Protein AF-A0A2N5A5B7-F1 (afdb_monomer_lite)

Organism: Klebsiella variicola (NCBI:txid244366)

Structure (mmCIF, N/CA/C/O backbone):
data_AF-A0A2N5A5B7-F1
#
_entry.id   AF-A0A2N5A5B7-F1
#
loop_
_atom_site.group_PDB
_atom_site.id
_atom_site.type_symbol
_atom_site.label_atom_id
_atom_site.label_alt_id
_atom_site.label_comp_id
_atom_site.label_asym_id
_atom_site.label_entity_id
_atom_site.label_seq_id
_atom_site.pdbx_PDB_ins_code
_atom_site.Cartn_x
_atom_site.Cartn_y
_atom_site.Cartn_z
_atom_site.occupancy
_atom_site.B_iso_or_equiv
_atom_site.auth_seq_id
_atom_site.auth_comp_id
_atom_site.auth_asym_id
_atom_site.auth_atom_id
_atom_site.pdbx_PDB_model_num
ATOM 1 N N . TYR A 1 1 ? 11.137 -2.033 17.675 1.00 57.53 1 TYR A N 1
ATOM 2 C CA . TYR A 1 1 ? 10.461 -1.192 16.670 1.00 57.53 1 TYR A CA 1
ATOM 3 C C . TYR A 1 1 ? 9.350 -2.027 16.057 1.00 57.53 1 TYR A C 1
ATOM 5 O O . TYR A 1 1 ? 9.668 -3.022 15.427 1.00 57.53 1 TYR A O 1
ATOM 13 N N . SER A 1 2 ? 8.084 -1.697 16.334 1.00 77.75 2 SER A N 1
ATOM 14 C CA . SER A 1 2 ? 6.928 -2.580 16.062 1.00 77.75 2 SER A CA 1
ATOM 15 C C . SER A 1 2 ? 5.919 -1.990 15.068 1.00 77.75 2 SER A C 1
ATOM 17 O O . SER A 1 2 ? 4.848 -2.556 14.885 1.00 77.75 2 SER A O 1
ATOM 19 N N . VAL A 1 3 ? 6.241 -0.840 14.466 1.00 83.06 3 VAL A N 1
ATOM 20 C CA . VAL A 1 3 ? 5.403 -0.158 13.469 1.00 83.06 3 VAL A CA 1
ATOM 21 C C . VAL A 1 3 ? 6.010 -0.302 12.076 1.00 83.06 3 VAL A C 1
ATOM 23 O O . VAL A 1 3 ? 7.235 -0.308 11.947 1.00 83.06 3 VAL A O 1
ATOM 26 N N . GLY A 1 4 ? 5.173 -0.419 11.045 1.00 82.38 4 GLY A N 1
ATOM 27 C CA . GLY A 1 4 ? 5.617 -0.621 9.664 1.00 82.38 4 GLY A CA 1
ATOM 28 C C . GLY A 1 4 ? 4.517 -1.135 8.736 1.00 82.38 4 GLY A C 1
ATOM 29 O O . GLY A 1 4 ? 3.367 -1.288 9.145 1.00 82.38 4 GLY A O 1
ATOM 30 N N . PHE A 1 5 ? 4.891 -1.412 7.487 1.00 82.06 5 PHE A N 1
ATOM 31 C CA . PHE A 1 5 ? 4.014 -1.997 6.474 1.00 82.06 5 PHE A CA 1
ATOM 32 C C . PHE A 1 5 ? 4.485 -3.409 6.127 1.00 82.06 5 PHE A C 1
ATOM 34 O O . PHE A 1 5 ? 5.672 -3.626 5.881 1.00 82.06 5 PHE A O 1
ATOM 41 N N . THR A 1 6 ? 3.557 -4.353 6.094 1.00 82.25 6 THR A N 1
ATOM 42 C CA . THR A 1 6 ? 3.759 -5.742 5.659 1.00 82.25 6 THR A CA 1
ATOM 43 C C . THR A 1 6 ? 2.776 -6.064 4.534 1.00 82.25 6 THR A C 1
ATOM 45 O O . THR A 1 6 ? 1.832 -5.309 4.308 1.00 82.25 6 THR A O 1
ATOM 48 N N . ASP A 1 7 ? 3.039 -7.125 3.766 1.00 81.56 7 ASP A N 1
ATOM 49 C CA . ASP A 1 7 ? 2.175 -7.575 2.657 1.00 81.56 7 ASP A CA 1
ATOM 50 C C . ASP A 1 7 ? 1.758 -6.455 1.685 1.00 81.56 7 ASP A C 1
ATOM 52 O O . ASP A 1 7 ? 0.604 -6.334 1.282 1.00 81.56 7 ASP A O 1
ATOM 56 N N . MET A 1 8 ? 2.721 -5.601 1.326 1.00 83.19 8 MET A N 1
ATOM 57 C CA . MET A 1 8 ? 2.526 -4.535 0.344 1.00 83.19 8 MET A CA 1
ATOM 58 C C . MET A 1 8 ? 2.203 -5.129 -1.032 1.00 83.19 8 MET A C 1
ATOM 60 O O . MET A 1 8 ? 3.008 -5.883 -1.589 1.00 83.19 8 MET A O 1
ATOM 64 N N . ALA A 1 9 ? 1.067 -4.723 -1.597 1.00 83.12 9 ALA A N 1
ATOM 65 C CA . ALA A 1 9 ? 0.691 -5.033 -2.967 1.00 83.12 9 ALA A CA 1
ATOM 66 C C . ALA A 1 9 ? 1.704 -4.425 -3.947 1.00 83.12 9 ALA A C 1
ATOM 68 O O . ALA A 1 9 ? 2.167 -3.290 -3.779 1.00 83.12 9 ALA A O 1
ATOM 69 N N . ARG A 1 10 ? 2.072 -5.189 -4.976 1.00 81.38 10 ARG A N 1
ATOM 70 C CA . ARG A 1 10 ? 3.019 -4.759 -6.005 1.00 81.38 10 ARG A CA 1
ATOM 71 C C . ARG A 1 10 ? 2.300 -4.093 -7.166 1.00 81.38 10 ARG A C 1
ATOM 73 O O . ARG A 1 10 ? 1.099 -4.245 -7.372 1.00 81.38 10 ARG A O 1
ATOM 80 N N . LEU A 1 11 ? 3.068 -3.353 -7.958 1.00 79.06 11 LEU A N 1
ATOM 81 C CA . LEU A 1 11 ? 2.565 -2.755 -9.185 1.00 79.06 11 LEU A CA 1
ATOM 82 C C . LEU A 1 11 ? 2.069 -3.861 -10.132 1.00 79.06 11 LEU A C 1
ATOM 84 O O . LEU A 1 11 ? 2.848 -4.729 -10.522 1.00 79.06 11 LEU A O 1
ATOM 88 N N . GLY A 1 12 ? 0.783 -3.817 -10.481 1.00 76.94 12 GLY A N 1
ATOM 89 C CA . GLY A 1 12 ? 0.121 -4.841 -11.295 1.00 76.94 12 GLY A CA 1
ATOM 90 C C . GLY A 1 12 ? -0.598 -5.936 -10.502 1.00 76.94 12 GLY A C 1
ATOM 91 O O . GLY A 1 12 ? -1.284 -6.749 -11.120 1.00 76.94 12 GLY A O 1
ATOM 92 N N . ASP A 1 13 ? -0.505 -5.952 -9.168 1.00 79.88 13 ASP A N 1
ATOM 93 C CA . ASP A 1 13 ? -1.297 -6.873 -8.353 1.00 79.88 13 ASP A CA 1
ATOM 94 C C . ASP A 1 13 ? -2.773 -6.462 -8.336 1.00 79.88 13 ASP A C 1
ATOM 96 O O . ASP A 1 13 ? -3.125 -5.29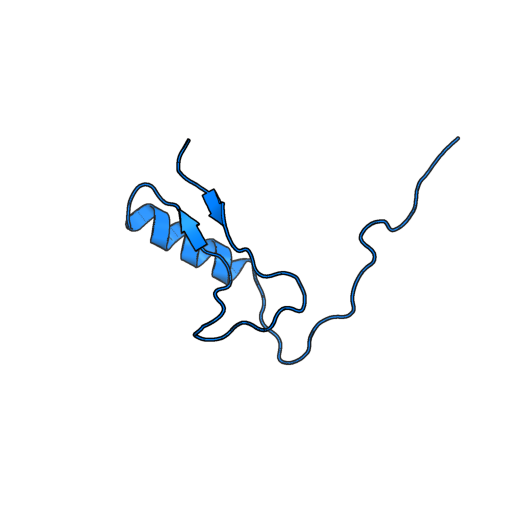2 -8.171 1.00 79.88 13 ASP A O 1
ATOM 100 N N . HIS A 1 14 ? -3.650 -7.458 -8.459 1.00 77.94 14 HIS A N 1
ATOM 101 C CA . HIS A 1 14 ? -5.077 -7.274 -8.240 1.00 77.94 14 HIS A CA 1
ATOM 102 C C . HIS A 1 14 ? -5.358 -7.173 -6.739 1.00 77.94 14 HIS A C 1
ATOM 104 O O . HIS A 1 14 ? -4.992 -8.074 -5.977 1.00 77.94 14 HIS A O 1
ATOM 110 N N . VAL A 1 15 ? -6.038 -6.104 -6.330 1.00 82.00 15 VAL A N 1
ATOM 111 C CA . VAL A 1 15 ? -6.515 -5.920 -4.957 1.00 82.00 15 VAL A CA 1
ATOM 112 C C . VAL A 1 15 ? -8.031 -6.023 -4.904 1.00 82.00 15 VAL A C 1
ATOM 114 O O . VAL A 1 15 ? -8.743 -5.508 -5.762 1.00 82.00 15 VAL A O 1
ATOM 117 N N . ASP A 1 16 ? -8.527 -6.709 -3.886 1.00 79.06 16 ASP A N 1
ATOM 118 C CA . ASP A 1 16 ? -9.948 -6.940 -3.647 1.00 79.06 16 ASP A CA 1
ATOM 119 C C . ASP A 1 16 ? -10.199 -7.041 -2.132 1.00 79.06 16 ASP A C 1
ATOM 121 O O . ASP A 1 16 ? -9.311 -6.788 -1.318 1.00 79.06 16 ASP A O 1
ATOM 125 N N . GLY A 1 17 ? -11.413 -7.409 -1.716 1.00 81.94 17 GLY A N 1
ATOM 126 C CA . GLY A 1 17 ? -11.738 -7.585 -0.294 1.00 81.94 17 GLY A CA 1
ATOM 127 C C . GLY A 1 17 ? -10.973 -8.716 0.414 1.00 81.94 17 GLY A C 1
ATOM 128 O O . GLY A 1 17 ? -11.142 -8.889 1.618 1.00 81.94 17 GLY A O 1
ATOM 129 N N . GLN A 1 18 ? -10.179 -9.512 -0.305 1.00 83.06 18 GLN A N 1
ATOM 130 C CA . GLN A 1 18 ? -9.314 -10.571 0.224 1.00 83.06 18 GLN A CA 1
ATOM 131 C C . GLN A 1 18 ? -7.822 -10.226 0.088 1.00 83.06 18 GLN A C 1
ATOM 133 O O . GLN A 1 18 ? -7.010 -10.735 0.858 1.00 83.06 18 GLN A O 1
ATOM 138 N N . ARG A 1 19 ? -7.455 -9.357 -0.861 1.00 81.12 19 ARG A N 1
ATOM 139 C CA . ARG A 1 19 ? -6.086 -8.892 -1.116 1.00 81.12 19 ARG A CA 1
ATOM 140 C C . ARG A 1 19 ? -5.938 -7.413 -0.749 1.00 81.12 19 ARG A C 1
ATOM 142 O O . ARG A 1 19 ? -6.264 -6.553 -1.571 1.00 81.12 19 ARG A O 1
ATOM 149 N N . PRO A 1 20 ? -5.457 -7.097 0.467 1.00 84.75 20 PRO A N 1
ATOM 150 C CA . PRO A 1 20 ? -5.261 -5.716 0.886 1.00 84.75 20 PRO A CA 1
ATOM 151 C C . PRO A 1 20 ? -4.099 -5.051 0.134 1.00 84.75 20 PRO A C 1
ATOM 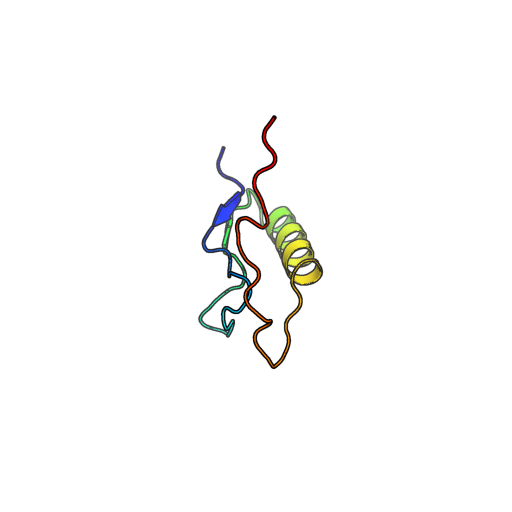153 O O . PRO A 1 20 ? -3.195 -5.711 -0.368 1.00 84.75 20 PRO A O 1
ATOM 156 N N . LEU A 1 21 ? -4.103 -3.715 0.110 1.00 82.50 21 LEU A N 1
ATOM 157 C CA . LEU A 1 21 ? -3.006 -2.900 -0.434 1.00 82.50 21 LEU A CA 1
ATOM 158 C C . LEU A 1 21 ? -1.723 -3.001 0.399 1.00 82.50 21 LEU A C 1
ATOM 160 O O . LEU A 1 21 ? -0.621 -2.946 -0.139 1.00 82.50 21 LEU A O 1
ATOM 164 N N . ALA A 1 22 ? -1.885 -3.076 1.715 1.00 86.19 22 ALA A N 1
ATOM 165 C CA . ALA A 1 22 ? -0.829 -3.253 2.697 1.00 86.19 22 ALA A CA 1
ATOM 166 C C . ALA A 1 22 ? -1.468 -3.614 4.040 1.00 86.19 22 ALA A C 1
ATOM 168 O O . ALA A 1 22 ? -2.579 -3.168 4.347 1.00 86.19 22 ALA A O 1
ATOM 169 N N . VAL A 1 23 ? -0.740 -4.350 4.869 1.00 87.00 23 VAL A N 1
ATOM 170 C CA . VAL A 1 23 ? -1.047 -4.542 6.286 1.00 87.00 23 VAL A CA 1
ATOM 171 C C . VAL A 1 23 ? -0.263 -3.503 7.088 1.00 87.00 23 VAL A C 1
ATOM 173 O O . VAL A 1 23 ? 0.958 -3.392 6.987 1.00 87.00 23 VAL A O 1
ATOM 176 N N . ILE A 1 24 ? -0.980 -2.689 7.863 1.00 87.38 24 ILE A N 1
ATOM 177 C CA . ILE A 1 24 ? -0.409 -1.567 8.617 1.00 87.38 24 ILE A CA 1
ATOM 178 C C . ILE A 1 24 ? -0.242 -1.984 10.075 1.00 87.38 24 ILE A C 1
ATOM 180 O O . ILE A 1 24 ? -1.227 -2.191 10.783 1.00 87.38 24 ILE A O 1
ATOM 184 N N . HIS A 1 25 ? 1.002 -2.046 10.541 1.00 87.06 25 HIS A N 1
ATOM 185 C CA . HIS A 1 25 ? 1.322 -2.192 11.955 1.00 87.06 25 HIS A CA 1
ATOM 186 C C . HIS A 1 25 ? 1.491 -0.803 12.573 1.00 87.06 25 HIS A C 1
ATOM 188 O O . HIS A 1 25 ? 2.462 -0.097 12.294 1.00 87.06 25 HIS A O 1
ATOM 194 N N . ALA A 1 26 ? 0.544 -0.413 13.422 1.00 85.31 26 ALA A N 1
ATOM 195 C CA . ALA A 1 26 ? 0.540 0.863 14.127 1.00 85.31 26 ALA A CA 1
ATOM 196 C C . ALA A 1 26 ? 0.474 0.642 15.643 1.00 85.31 26 ALA A C 1
ATOM 198 O O . ALA A 1 26 ? 0.009 -0.392 16.116 1.00 85.31 26 ALA A O 1
ATOM 199 N N . LYS A 1 27 ? 0.960 1.622 16.411 1.00 85.75 27 LYS A N 1
ATOM 200 C CA . LYS A 1 27 ? 0.949 1.579 17.883 1.00 85.75 27 LYS A CA 1
ATOM 201 C C . LYS A 1 27 ? -0.438 1.859 18.487 1.00 85.75 27 LYS A C 1
ATOM 203 O O . LYS A 1 27 ? -0.675 1.504 19.635 1.00 85.75 27 LYS A O 1
ATOM 208 N N . ASP A 1 28 ? -1.311 2.524 17.730 1.00 89.25 28 ASP A N 1
ATOM 209 C CA . ASP A 1 28 ? -2.670 2.911 18.103 1.00 89.25 28 ASP A CA 1
ATOM 210 C C . ASP A 1 28 ? -3.543 3.083 16.846 1.00 89.25 28 ASP A C 1
ATOM 212 O O . ASP A 1 28 ? -3.036 3.189 15.725 1.00 89.25 28 ASP A O 1
ATOM 216 N N . GLU A 1 29 ? -4.861 3.103 17.048 1.00 88.56 29 GLU A N 1
ATOM 217 C CA . GLU A 1 29 ? -5.865 3.212 1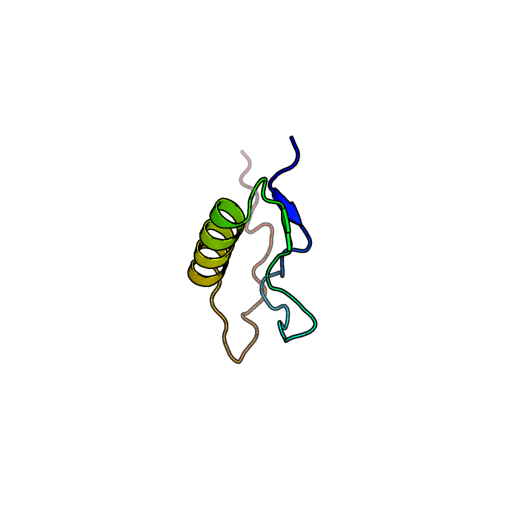5.981 1.00 88.56 29 GLU A CA 1
ATOM 218 C C . GLU A 1 29 ? -5.767 4.541 15.216 1.00 88.56 29 GLU A C 1
ATOM 220 O O . GLU A 1 29 ? -5.955 4.580 14.003 1.00 88.56 29 GLU A O 1
ATOM 225 N N . ASN A 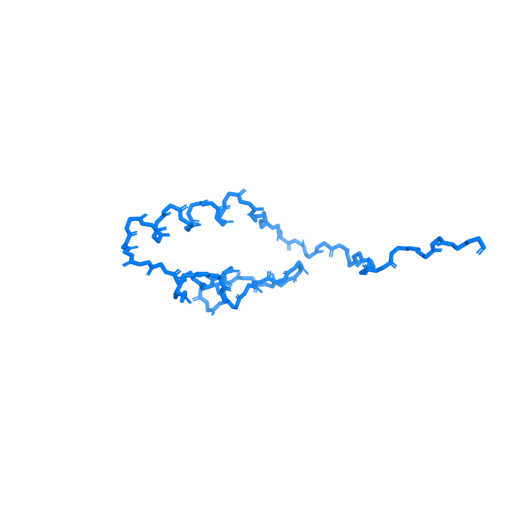1 30 ? -5.419 5.639 15.891 1.00 90.44 30 ASN A N 1
ATOM 226 C CA . ASN A 1 30 ? -5.334 6.947 15.240 1.00 90.44 30 ASN A CA 1
ATOM 227 C C . ASN A 1 30 ? -4.175 6.980 14.227 1.00 90.44 30 ASN A C 1
ATOM 229 O O . ASN A 1 30 ? -4.346 7.380 13.077 1.00 90.44 30 ASN A O 1
ATOM 233 N N . SER A 1 31 ? -3.017 6.450 14.627 1.00 87.62 31 SER A N 1
ATOM 234 C CA . SER A 1 31 ? -1.851 6.253 13.762 1.00 87.62 31 SER A CA 1
ATOM 235 C C . SER A 1 31 ? -2.153 5.266 12.629 1.00 87.62 31 SER A C 1
ATOM 237 O O . SER A 1 31 ? -1.663 5.438 11.512 1.00 87.62 31 SER A O 1
ATOM 239 N N . TRP A 1 32 ? -2.967 4.236 12.895 1.00 88.00 32 TRP A N 1
ATOM 240 C CA . TRP A 1 32 ? -3.414 3.290 11.870 1.00 88.00 32 TRP A CA 1
ATOM 241 C C . TRP A 1 32 ? -4.258 3.984 10.796 1.00 88.00 32 TRP A C 1
ATOM 243 O O . TRP A 1 32 ? -3.993 3.814 9.605 1.00 88.00 32 TRP A O 1
ATOM 253 N N . GLN A 1 33 ? -5.223 4.815 11.194 1.00 88.56 33 GLN A N 1
ATOM 254 C CA . GLN A 1 33 ? -6.100 5.530 10.263 1.00 88.56 33 GLN A CA 1
ATOM 255 C C . GLN A 1 33 ? -5.345 6.550 9.408 1.00 88.56 33 GLN A C 1
ATOM 257 O O . GLN A 1 33 ? -5.584 6.636 8.199 1.00 88.56 33 GLN A O 1
ATOM 262 N N . GLU A 1 34 ? -4.405 7.292 9.999 1.00 88.38 34 GLU A N 1
ATOM 263 C CA . GLU A 1 34 ? -3.541 8.215 9.255 1.00 88.38 34 GLU A CA 1
ATOM 264 C C . GLU A 1 34 ? -2.710 7.477 8.200 1.00 88.38 34 GLU A C 1
ATOM 266 O O . GLU A 1 34 ? -2.693 7.871 7.029 1.00 88.38 34 GLU A O 1
ATOM 271 N N . ALA A 1 35 ? -2.087 6.360 8.582 1.00 85.56 35 ALA A N 1
ATOM 272 C CA . ALA A 1 35 ? -1.323 5.528 7.663 1.00 85.56 35 ALA A CA 1
ATOM 273 C C . ALA A 1 35 ? -2.213 4.912 6.570 1.00 85.56 35 ALA A C 1
ATOM 275 O O . ALA A 1 35 ? -1.838 4.919 5.398 1.00 85.56 35 ALA A O 1
ATOM 276 N N . ALA A 1 36 ? -3.421 4.450 6.907 1.00 87.19 36 ALA A N 1
ATOM 277 C CA . ALA A 1 36 ? -4.369 3.907 5.936 1.00 87.19 36 ALA A CA 1
ATOM 278 C C . ALA A 1 36 ? -4.778 4.956 4.896 1.00 87.19 36 ALA A C 1
ATOM 280 O O . ALA A 1 36 ? -4.859 4.657 3.701 1.00 87.19 36 ALA A O 1
ATOM 281 N N . LYS A 1 37 ? -4.996 6.202 5.329 1.00 88.19 37 LYS A N 1
ATOM 282 C CA . LYS A 1 37 ? -5.290 7.319 4.428 1.00 88.19 37 LYS A CA 1
ATOM 283 C C . LYS A 1 37 ? -4.098 7.636 3.525 1.00 88.19 37 LYS A C 1
ATOM 285 O O . LYS A 1 37 ? -4.293 7.834 2.328 1.00 88.19 37 LYS A O 1
ATOM 290 N N . ALA A 1 38 ? -2.883 7.645 4.072 1.00 87.56 38 ALA A N 1
ATOM 291 C CA . ALA A 1 38 ? -1.664 7.885 3.304 1.00 87.56 38 ALA A CA 1
ATOM 292 C C . ALA A 1 38 ? -1.432 6.803 2.235 1.00 87.56 38 ALA A C 1
ATOM 294 O O . ALA A 1 38 ? -1.193 7.137 1.077 1.00 87.56 38 ALA A O 1
ATOM 295 N N . VAL A 1 39 ? -1.582 5.521 2.589 1.00 86.06 39 VAL A N 1
ATOM 296 C CA . VAL A 1 39 ? -1.439 4.391 1.654 1.00 86.06 39 VAL A CA 1
ATOM 297 C C . VAL A 1 39 ? -2.472 4.480 0.528 1.00 86.06 39 VAL A C 1
ATOM 299 O O . VAL A 1 39 ? -2.111 4.391 -0.643 1.00 86.06 39 VAL A O 1
ATOM 302 N N . LYS A 1 40 ? -3.744 4.740 0.855 1.00 86.19 40 LYS A N 1
ATOM 303 C CA . LYS A 1 40 ? -4.809 4.906 -0.151 1.00 86.19 40 LYS A CA 1
ATOM 304 C C . LYS A 1 40 ? -4.592 6.113 -1.068 1.00 86.19 40 LYS A C 1
ATOM 306 O O . LYS A 1 40 ? -4.985 6.061 -2.223 1.00 86.19 40 LYS A O 1
ATOM 311 N N . ALA A 1 41 ? -3.994 7.196 -0.571 1.00 85.75 41 ALA A N 1
ATOM 312 C CA . ALA A 1 41 ? -3.682 8.372 -1.384 1.00 85.75 41 ALA A CA 1
ATOM 313 C C . ALA A 1 41 ? -2.444 8.169 -2.278 1.00 85.75 41 ALA A C 1
ATOM 315 O O . ALA A 1 41 ? -2.350 8.775 -3.344 1.00 85.75 41 ALA A O 1
ATOM 316 N N . ALA A 1 42 ? -1.498 7.333 -1.844 1.00 85.69 42 ALA A N 1
ATOM 317 C CA . ALA A 1 42 ? -0.262 7.055 -2.569 1.00 85.69 42 ALA A CA 1
ATOM 318 C C . ALA A 1 42 ? -0.422 5.987 -3.664 1.00 85.69 42 ALA A C 1
ATOM 320 O O . ALA A 1 42 ? 0.349 5.989 -4.623 1.00 85.69 42 ALA A O 1
ATOM 321 N N . ILE A 1 43 ? -1.404 5.086 -3.541 1.00 83.38 43 ILE A N 1
ATOM 322 C CA . ILE A 1 43 ? -1.641 4.001 -4.500 1.00 83.38 43 ILE A CA 1
ATOM 323 C C . ILE A 1 43 ? -2.847 4.333 -5.380 1.00 83.38 43 ILE A C 1
ATOM 325 O O . ILE A 1 43 ? -3.935 4.618 -4.886 1.00 83.38 43 ILE A O 1
ATOM 329 N N . LYS A 1 44 ? -2.660 4.259 -6.699 1.00 83.31 44 LYS A N 1
ATOM 330 C CA . LYS A 1 44 ? -3.740 4.390 -7.681 1.00 83.31 44 LYS A CA 1
ATOM 331 C C . LYS A 1 44 ? -4.176 3.012 -8.154 1.00 83.31 44 LYS A C 1
ATOM 333 O O . LYS A 1 44 ? -3.333 2.185 -8.490 1.00 83.31 44 LYS A O 1
ATOM 338 N N . LEU A 1 45 ? -5.487 2.805 -8.185 1.00 81.31 45 LEU A N 1
ATOM 339 C CA . LEU A 1 45 ? -6.119 1.633 -8.775 1.00 81.31 45 LEU A CA 1
ATOM 340 C C . LEU A 1 45 ? -6.610 1.997 -10.169 1.00 81.31 45 LEU A C 1
ATOM 342 O O . LEU A 1 45 ? -7.172 3.074 -10.361 1.00 81.31 45 LEU A O 1
ATOM 346 N N . ASP A 1 46 ? -6.370 1.102 -11.113 1.00 82.38 46 ASP A N 1
ATOM 347 C CA . ASP A 1 46 ? -6.810 1.217 -12.496 1.00 82.38 46 ASP A CA 1
ATOM 348 C C . ASP A 1 46 ? -7.375 -0.143 -12.928 1.00 82.38 46 ASP A C 1
ATOM 350 O O . ASP A 1 46 ? -7.024 -1.176 -12.351 1.00 82.38 46 ASP A O 1
ATOM 354 N N . ASP A 1 47 ? -8.241 -0.149 -13.937 1.00 75.75 47 ASP A N 1
ATOM 355 C CA . ASP A 1 47 ? -8.897 -1.365 -14.435 1.00 75.75 47 ASP A CA 1
ATOM 356 C C . ASP A 1 47 ? -7.917 -2.277 -15.189 1.00 75.75 47 ASP A C 1
ATOM 358 O O . ASP A 1 47 ? -8.177 -3.464 -15.399 1.00 75.75 47 ASP A O 1
ATOM 362 N N . LYS A 1 48 ? -6.778 -1.727 -15.626 1.00 74.81 48 LYS A N 1
ATOM 363 C CA . LYS A 1 48 ? -5.731 -2.459 -16.340 1.00 74.81 48 LYS A CA 1
ATOM 364 C C . LYS A 1 48 ? -4.424 -2.428 -15.567 1.00 74.81 48 LYS A C 1
ATOM 366 O O . LYS A 1 48 ? -3.955 -1.370 -15.154 1.00 74.81 48 LYS A O 1
ATOM 371 N N . ALA A 1 49 ? -3.798 -3.599 -15.448 1.00 74.06 49 ALA A N 1
ATOM 372 C CA . ALA A 1 49 ? -2.445 -3.697 -14.925 1.00 74.06 49 ALA A CA 1
ATOM 373 C C . ALA A 1 49 ? -1.481 -2.884 -15.818 1.00 74.06 49 ALA A C 1
ATOM 375 O O . ALA A 1 49 ? -1.513 -3.039 -17.044 1.00 74.06 49 ALA A O 1
ATOM 376 N N . PRO A 1 50 ? -0.642 -2.016 -15.230 1.00 74.94 50 PRO A N 1
ATOM 377 C CA . PRO A 1 50 ? 0.331 -1.229 -15.977 1.00 74.94 50 PRO A CA 1
ATOM 378 C C . PRO A 1 50 ? 1.422 -2.121 -16.578 1.00 74.94 50 PRO A C 1
ATOM 380 O O . PRO A 1 50 ? 1.684 -3.225 -16.095 1.00 74.94 50 PRO A O 1
ATOM 383 N N . GLU A 1 51 ? 2.091 -1.625 -17.619 1.00 75.62 51 GLU A N 1
ATOM 384 C CA . GLU A 1 51 ? 3.234 -2.327 -18.202 1.00 75.62 51 GLU A CA 1
ATOM 385 C C . GLU A 1 51 ? 4.365 -2.483 -17.177 1.00 75.62 51 GLU A C 1
ATOM 387 O O . GLU A 1 51 ? 4.714 -1.555 -16.439 1.00 75.62 51 GLU A O 1
ATOM 392 N N . ILE A 1 52 ? 4.943 -3.686 -17.132 1.00 75.50 52 ILE A N 1
ATOM 393 C CA . ILE A 1 52 ? 6.022 -4.023 -16.206 1.00 75.50 52 ILE A CA 1
ATOM 394 C C . ILE A 1 52 ? 7.262 -3.231 -16.611 1.00 75.50 52 ILE A C 1
ATOM 396 O O . ILE A 1 52 ? 7.845 -3.449 -17.673 1.00 75.50 52 ILE A O 1
ATOM 400 N N . THR A 1 53 ? 7.688 -2.328 -15.735 1.00 78.94 53 THR A N 1
ATOM 401 C CA . THR A 1 53 ? 8.946 -1.609 -15.910 1.00 78.94 53 THR A CA 1
ATOM 402 C C . THR A 1 53 ? 10.120 -2.449 -15.400 1.00 78.94 53 THR A C 1
ATOM 404 O O . THR A 1 53 ? 9.987 -3.165 -14.403 1.00 78.94 53 THR A O 1
ATOM 407 N N . PRO A 1 54 ? 11.286 -2.404 -16.070 1.00 80.94 54 PRO A N 1
ATOM 408 C CA . PRO A 1 54 ? 12.450 -3.160 -15.632 1.00 80.94 54 PRO A CA 1
ATOM 409 C C . PRO A 1 54 ? 12.959 -2.628 -14.288 1.00 80.94 54 PRO A C 1
ATOM 411 O O . PRO A 1 54 ? 13.143 -1.425 -14.112 1.00 80.94 54 PRO A O 1
ATOM 414 N N . THR A 1 55 ? 13.266 -3.531 -13.353 1.00 82.19 55 THR A N 1
ATOM 415 C CA . THR A 1 55 ? 13.820 -3.168 -12.034 1.00 82.19 55 THR A CA 1
ATOM 416 C C . THR A 1 55 ? 15.173 -2.454 -12.146 1.00 82.19 55 THR A C 1
ATOM 418 O O . THR A 1 55 ? 15.515 -1.627 -11.306 1.00 82.19 55 THR A O 1
ATOM 421 N N . VAL A 1 56 ? 15.950 -2.754 -13.193 1.00 82.69 56 VAL A N 1
ATOM 422 C CA . VAL A 1 56 ? 17.231 -2.104 -13.496 1.00 82.69 56 VAL A CA 1
ATOM 423 C C . VAL A 1 56 ? 17.209 -1.632 -14.945 1.00 82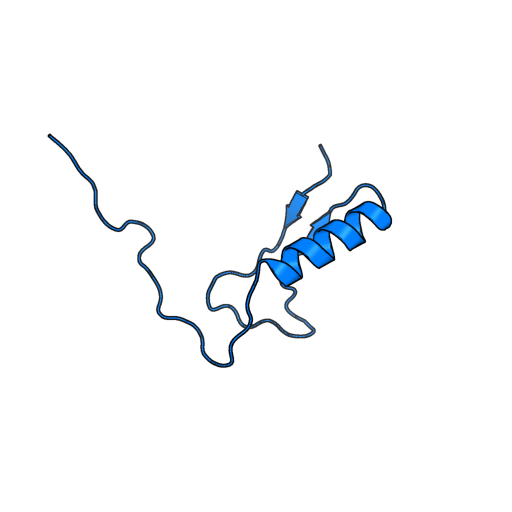.69 56 VAL A C 1
ATOM 425 O O . VAL A 1 56 ? 17.195 -2.446 -15.862 1.00 82.69 56 VAL A O 1
ATOM 428 N N . TYR A 1 57 ? 17.231 -0.316 -15.151 1.00 83.44 57 TYR A N 1
ATOM 429 C CA . TYR A 1 57 ? 17.174 0.280 -16.490 1.00 83.44 57 TYR A CA 1
ATOM 430 C C . TYR A 1 57 ? 18.515 0.222 -17.229 1.00 83.44 57 TYR A C 1
ATOM 432 O O . TYR A 1 57 ? 18.567 -0.122 -18.405 1.00 83.44 57 TYR A O 1
ATOM 440 N N . ARG A 1 58 ? 19.615 0.577 -16.557 1.00 80.44 58 ARG A N 1
ATOM 441 C CA . ARG A 1 58 ? 20.980 0.479 -17.094 1.00 80.44 58 ARG A CA 1
ATOM 442 C C . ARG A 1 58 ? 22.006 0.551 -15.972 1.00 80.44 58 ARG A C 1
ATOM 444 O O . ARG A 1 58 ? 21.771 1.205 -14.959 1.00 80.44 58 ARG A O 1
ATOM 451 N N . ARG A 1 59 ? 23.174 -0.051 -16.190 1.00 84.69 59 ARG A N 1
ATOM 452 C CA . ARG A 1 59 ? 24.376 0.164 -15.373 1.00 84.69 59 ARG A CA 1
ATOM 453 C C . ARG A 1 59 ? 25.291 1.149 -16.104 1.00 84.69 59 ARG A C 1
ATOM 455 O O . ARG A 1 59 ? 25.527 0.974 -17.296 1.00 84.69 59 ARG A O 1
ATOM 462 N N . ILE A 1 60 ? 25.773 2.182 -15.417 1.00 87.25 60 ILE A N 1
ATOM 463 C CA . ILE A 1 60 ? 26.761 3.131 -15.953 1.00 87.25 60 ILE A CA 1
ATOM 464 C C . ILE A 1 60 ? 28.112 2.771 -15.339 1.00 87.25 60 ILE A C 1
ATOM 466 O O . ILE A 1 60 ? 28.214 2.689 -14.119 1.00 87.25 60 ILE A O 1
ATOM 470 N N . THR A 1 61 ? 29.112 2.508 -16.175 1.00 82.38 61 THR A N 1
ATOM 471 C CA . THR A 1 61 ? 30.488 2.191 -15.766 1.00 82.38 61 THR A CA 1
ATOM 472 C C . THR A 1 61 ? 31.458 2.978 -16.637 1.00 82.38 61 THR A C 1
ATOM 474 O O . THR A 1 61 ? 31.190 3.123 -17.832 1.00 82.38 61 THR A O 1
ATOM 477 N N . GLU A 1 62 ? 32.551 3.440 -16.036 1.00 66.94 62 GLU A N 1
ATOM 478 C CA . GLU A 1 62 ? 33.768 3.914 -16.709 1.00 66.94 62 GLU A CA 1
ATOM 479 C C . GLU A 1 62 ? 34.866 2.855 -16.548 1.00 66.94 62 GLU A C 1
ATOM 481 O O . GLU A 1 62 ? 34.886 2.207 -15.471 1.00 66.94 62 GLU A O 1
#

InterPro domains:
  IPR013102 P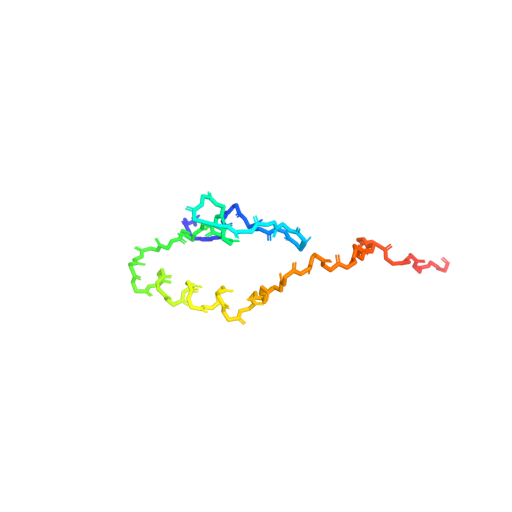yrimidine nucleoside phosphorylase, C-terminal [PF07831] (1-45)
  IPR013102 Pyrimidine nucleoside phosphorylase, C-terminal [SM00941] (1-46)
  IPR036566 Pyrimidine nucleoside phosphorylase-like, C-terminal domain superfamily [G3DSA:3.90.1170.30] (1-55)
  IPR036566 Pyrimidine nucleoside phosphorylase-like, C-terminal domain superfamily [SSF54680] (1-61)

Sequence (62 aa):
YSVGFTDMARLGDHVDGQRPLAVIHAKDENSWQEAAKAVKAAIKLDDKAPEITPTVYRRITE

Radius of gyration: 15.52 Å; chains: 1; bounding box: 46×19×36 Å

Secondary structure (DSSP, 8-state):
---EEESPPPTT----SSS-S-EEE-SSHHHHHHHHHHHHHHPPP-SSPPP---S-------

pLDDT: mean 82.34, std 5.49, range [57.53, 90.44]

Foldseek 3Di:
DFWDWDLADDQQDDDDPVRDNIDTGDPDPVRVVVVVVVSVVVDDDDPGRDDDDDPDPDDDDD